Protein AF-A0A644YCI1-F1 (afdb_monomer_lite)

Sequence (133 aa):
MALASIGISLLVKPQDLKVIDLVMDMKLLFGGFFLVGLVFMSIGFLISVVIKNLRLAMPISTGIFFTTYLLGTFSGMIDSLEFLKYFSPFHYAVPSELLKTGIETSNIIISIVIIILTTTATYFIYRKKDFII

pLDDT: mean 87.75, std 8.34, range [47.16, 97.25]

InterPro domains:
  IPR032688 ABC-2 type transporter permease protein NosY-like [PF12679] (19-130)

Radius of gyration: 18.12 Å; chains: 1; bounding box: 45×34×51 Å

Organism: NCBI:txid1076179

Secondary structure (DSSP, 8-state):
-HHHHHHHHHHS--TTS-HHHHHHHHHHHHHHHHHHHHHHHHHHHHHHHH-S-HHHHHHHHHHHHHHHHHHHHHHTT-GGGGGGGGG-TTGGG-HHHHHHH-S-HHHHHHHHHHHHHHHHHHHHHHHHHHTT-

Structure (mmCIF, N/CA/C/O backbone):
data_AF-A0A644YCI1-F1
#
_entry.id   AF-A0A644YCI1-F1
#
loop_
_atom_site.group_PDB
_atom_site.id
_atom_site.type_symbol
_atom_site.label_atom_id
_atom_site.label_alt_id
_atom_site.label_comp_id
_atom_site.label_asym_id
_atom_site.label_entity_id
_atom_site.label_seq_id
_atom_site.pdbx_PDB_ins_code
_atom_site.Cartn_x
_atom_site.Cartn_y
_atom_site.Cartn_z
_atom_site.occupancy
_atom_site.B_iso_or_equiv
_atom_site.auth_seq_id
_atom_site.auth_comp_id
_atom_site.auth_asym_id
_atom_site.auth_atom_id
_atom_site.pdbx_PDB_model_num
ATOM 1 N N . MET A 1 1 ? 17.293 8.405 0.212 1.00 67.69 1 MET A N 1
ATOM 2 C CA . MET A 1 1 ? 17.392 7.015 -0.286 1.00 67.69 1 MET A CA 1
ATOM 3 C C . MET A 1 1 ? 17.085 6.942 -1.781 1.00 67.69 1 MET A C 1
ATOM 5 O O . MET A 1 1 ? 18.015 6.659 -2.511 1.00 67.69 1 MET A O 1
ATOM 9 N N . ALA A 1 2 ? 15.894 7.336 -2.264 1.00 71.88 2 ALA A N 1
ATOM 10 C CA . ALA A 1 2 ? 15.560 7.318 -3.703 1.00 71.88 2 ALA A CA 1
ATOM 11 C C . ALA A 1 2 ? 16.542 8.093 -4.613 1.00 71.88 2 ALA A C 1
ATOM 13 O O . ALA A 1 2 ? 16.984 7.556 -5.619 1.00 71.88 2 ALA A O 1
ATOM 14 N N . LEU A 1 3 ? 16.964 9.309 -4.234 1.00 78.06 3 LEU A N 1
ATOM 15 C CA . LEU A 1 3 ? 17.972 10.076 -4.994 1.00 78.06 3 LEU A CA 1
ATOM 16 C C . LEU A 1 3 ? 19.336 9.369 -5.073 1.00 78.06 3 LEU A C 1
ATOM 18 O O . LEU A 1 3 ? 20.005 9.434 -6.098 1.00 78.06 3 LEU A O 1
ATOM 22 N N . ALA A 1 4 ? 19.731 8.663 -4.008 1.00 82.56 4 ALA A N 1
ATOM 23 C CA . ALA A 1 4 ? 20.961 7.874 -3.997 1.00 82.56 4 ALA A CA 1
ATOM 24 C C . ALA A 1 4 ? 20.825 6.628 -4.886 1.00 82.56 4 ALA A C 1
ATOM 26 O O . ALA A 1 4 ? 21.748 6.311 -5.626 1.00 82.56 4 ALA A O 1
ATOM 27 N N . SER A 1 5 ? 19.658 5.972 -4.872 1.00 79.81 5 SER A N 1
ATOM 28 C CA . SER A 1 5 ? 19.330 4.867 -5.780 1.00 79.81 5 SER A CA 1
ATOM 29 C C . SER A 1 5 ? 19.409 5.306 -7.245 1.00 79.81 5 SER A C 1
ATOM 31 O O . SER A 1 5 ? 20.070 4.646 -8.037 1.00 79.81 5 SER A O 1
ATOM 33 N N . ILE A 1 6 ? 18.816 6.458 -7.581 1.00 82.88 6 ILE A N 1
ATOM 34 C CA . ILE A 1 6 ? 18.884 7.062 -8.922 1.00 82.88 6 ILE A CA 1
ATOM 35 C C . ILE A 1 6 ? 20.341 7.337 -9.314 1.00 82.88 6 ILE A C 1
ATOM 37 O O . ILE A 1 6 ? 20.769 6.953 -10.401 1.00 82.88 6 ILE A O 1
ATOM 41 N N . GLY A 1 7 ? 21.124 7.938 -8.413 1.00 81.31 7 GLY A N 1
ATOM 42 C CA . GLY A 1 7 ? 22.541 8.218 -8.648 1.00 81.31 7 GLY A CA 1
ATOM 43 C C . GLY A 1 7 ? 23.364 6.959 -8.932 1.00 81.31 7 GLY A C 1
ATOM 44 O O . GLY A 1 7 ? 24.106 6.922 -9.909 1.00 81.31 7 GLY A O 1
ATOM 45 N N . ILE A 1 8 ? 23.195 5.903 -8.133 1.00 83.06 8 ILE A N 1
ATOM 46 C CA . ILE A 1 8 ? 23.917 4.635 -8.318 1.00 83.06 8 ILE A CA 1
ATOM 47 C C . ILE A 1 8 ? 23.510 3.956 -9.631 1.00 83.06 8 ILE A C 1
ATOM 49 O O . ILE A 1 8 ? 24.375 3.489 -10.369 1.00 83.06 8 ILE A O 1
ATOM 53 N N . SER A 1 9 ? 22.222 3.936 -9.976 1.00 80.31 9 SER A N 1
ATOM 54 C CA . SER A 1 9 ? 21.760 3.328 -11.230 1.00 80.31 9 SER A CA 1
ATOM 55 C C . SER A 1 9 ? 22.267 4.054 -12.475 1.00 80.31 9 SER A C 1
ATOM 57 O O . SER A 1 9 ? 22.512 3.406 -13.489 1.00 80.31 9 SER A O 1
ATOM 59 N N . LEU A 1 10 ? 22.474 5.373 -12.409 1.00 81.50 10 LEU A N 1
ATOM 60 C CA . LEU A 1 10 ? 23.092 6.132 -13.501 1.00 81.50 10 LEU A CA 1
ATOM 61 C C . LEU A 1 10 ? 24.591 5.830 -13.643 1.00 81.50 10 LEU A C 1
ATOM 63 O O . LEU A 1 10 ? 25.094 5.805 -14.764 1.00 81.50 10 LEU A O 1
ATOM 67 N N . LEU A 1 11 ? 25.288 5.563 -12.534 1.00 83.19 11 LEU A N 1
ATOM 68 C CA . LEU A 1 11 ? 26.707 5.183 -12.534 1.00 83.19 11 LEU A CA 1
ATOM 69 C C . LEU A 1 11 ? 26.941 3.751 -13.039 1.00 83.19 11 LEU A C 1
ATOM 71 O O . LEU A 1 11 ? 27.950 3.490 -13.685 1.00 83.19 11 LEU A O 1
ATOM 75 N N . VAL A 1 12 ? 26.016 2.831 -12.750 1.00 85.56 12 VAL A N 1
ATOM 76 C CA . VAL A 1 12 ? 26.123 1.392 -13.075 1.00 85.56 12 VAL A CA 1
ATOM 77 C C . VAL A 1 12 ? 25.385 1.034 -14.381 1.00 85.56 12 VAL A C 1
ATOM 79 O O . VAL A 1 12 ? 25.309 -0.130 -14.766 1.00 85.56 12 VAL A O 1
ATOM 82 N N . LYS A 1 13 ? 24.845 2.027 -15.102 1.00 78.75 13 LYS A N 1
ATOM 83 C CA . LYS A 1 13 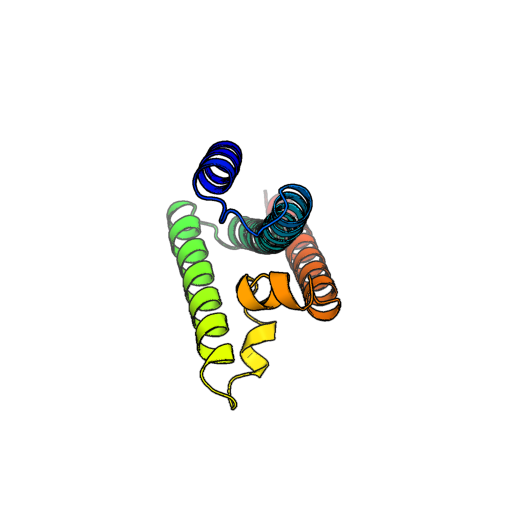? 24.056 1.825 -16.328 1.00 78.75 13 LYS A CA 1
ATOM 84 C C . LYS A 1 13 ? 24.863 1.072 -17.412 1.00 78.75 13 LYS A C 1
ATOM 86 O O . LYS A 1 13 ? 25.912 1.572 -17.827 1.00 78.75 13 LYS A O 1
ATOM 91 N N . PRO A 1 14 ? 24.344 -0.043 -17.963 1.00 78.31 14 PRO A N 1
ATOM 92 C CA . PRO A 1 14 ? 24.908 -0.699 -19.145 1.00 78.31 14 PRO A CA 1
ATOM 93 C C . PRO A 1 14 ? 24.995 0.265 -20.341 1.00 78.31 14 PRO A C 1
ATOM 95 O O . PRO A 1 14 ? 24.134 1.136 -20.503 1.00 78.31 14 PRO A O 1
ATOM 98 N N . GLN A 1 15 ? 26.038 0.171 -21.174 1.00 70.50 15 GLN A N 1
ATOM 99 C CA . GLN A 1 15 ? 26.286 1.146 -22.256 1.00 70.50 15 GLN A CA 1
ATOM 100 C C . GLN A 1 15 ? 25.162 1.189 -23.308 1.00 70.50 15 GLN A C 1
ATOM 102 O O . GLN A 1 15 ? 24.895 2.240 -23.885 1.00 70.50 15 GLN A O 1
ATOM 107 N N . ASP A 1 16 ? 24.459 0.079 -23.466 1.00 75.62 16 ASP A N 1
ATOM 108 C CA . ASP A 1 16 ? 23.340 -0.201 -24.364 1.00 75.62 16 ASP A CA 1
ATOM 109 C C . ASP A 1 16 ? 21.986 0.378 -23.907 1.00 75.62 16 ASP A C 1
ATOM 111 O O . ASP A 1 16 ? 21.114 0.623 -24.740 1.00 75.62 16 ASP A O 1
ATOM 115 N N . LEU A 1 17 ? 21.803 0.672 -22.614 1.00 79.31 17 LEU A N 1
ATOM 116 C CA . LEU A 1 17 ? 20.517 1.145 -22.079 1.00 79.31 17 LEU A CA 1
ATOM 117 C C . LEU A 1 17 ? 20.364 2.667 -22.214 1.00 79.31 17 LEU A C 1
ATOM 119 O O . LEU A 1 17 ? 21.197 3.408 -21.703 1.00 79.31 17 LEU A O 1
ATOM 123 N N . LYS A 1 18 ? 19.321 3.221 -22.837 1.00 86.50 18 LYS A N 1
ATOM 124 C CA . LYS A 1 18 ? 19.206 4.694 -22.892 1.00 86.50 18 LYS A CA 1
ATOM 125 C C . LYS A 1 18 ? 18.830 5.257 -21.521 1.00 86.50 18 LYS A C 1
ATOM 127 O O . LYS A 1 18 ? 18.049 4.676 -20.777 1.00 86.50 18 LYS A O 1
ATOM 132 N N . VAL A 1 19 ? 19.355 6.443 -21.202 1.00 82.94 19 VAL A N 1
ATOM 133 C CA . VAL A 1 19 ? 19.041 7.131 -19.934 1.00 82.94 19 VAL A CA 1
ATOM 134 C C . VAL A 1 19 ? 17.541 7.424 -19.822 1.00 82.94 19 VAL A C 1
ATOM 136 O O . VAL A 1 19 ? 16.988 7.353 -18.731 1.00 82.94 19 VAL A O 1
ATOM 139 N N . ILE A 1 20 ? 16.874 7.706 -20.946 1.00 83.50 20 ILE A N 1
ATOM 140 C CA . ILE A 1 20 ? 15.432 7.966 -20.965 1.00 83.50 20 ILE A CA 1
ATOM 141 C C . ILE A 1 20 ? 14.611 6.742 -20.537 1.00 83.50 20 ILE A C 1
ATOM 143 O O . ILE A 1 20 ? 13.682 6.893 -19.748 1.00 83.50 20 ILE A O 1
ATOM 147 N N . ASP A 1 21 ? 15.000 5.547 -20.987 1.00 85.44 21 ASP A N 1
ATOM 148 C CA . ASP A 1 21 ? 14.313 4.294 -20.660 1.00 85.44 21 ASP A CA 1
ATOM 149 C C . ASP A 1 21 ? 14.504 3.976 -19.171 1.00 85.44 21 ASP A C 1
ATOM 151 O O . ASP A 1 21 ? 13.539 3.726 -18.456 1.00 85.44 21 ASP A O 1
ATOM 155 N N . LEU A 1 22 ? 15.726 4.164 -18.657 1.00 86.38 22 LEU A N 1
ATOM 156 C CA . LEU A 1 22 ? 16.032 4.006 -17.232 1.00 86.38 22 LEU A CA 1
ATOM 157 C C . LEU A 1 22 ? 15.203 4.949 -16.345 1.00 86.38 22 LEU A C 1
ATOM 159 O O . LEU A 1 22 ? 14.694 4.540 -15.302 1.00 86.38 22 LEU A O 1
ATOM 163 N N . VAL A 1 23 ? 15.045 6.214 -16.743 1.00 86.19 23 VAL A N 1
ATOM 164 C CA . VAL A 1 23 ? 14.217 7.177 -15.998 1.00 86.19 23 VAL A CA 1
ATOM 165 C C . VAL A 1 23 ? 12.737 6.774 -16.024 1.00 86.19 23 VAL A C 1
ATOM 167 O O . VAL A 1 23 ? 12.045 6.937 -15.014 1.00 86.19 23 VAL A O 1
ATOM 170 N N . MET A 1 24 ? 12.248 6.231 -17.142 1.00 86.81 24 MET A N 1
ATOM 171 C CA . MET A 1 24 ? 10.866 5.760 -17.268 1.00 86.81 24 MET A CA 1
ATOM 172 C C . MET A 1 24 ? 10.594 4.551 -16.363 1.00 86.81 24 MET A C 1
ATOM 174 O O . MET A 1 24 ? 9.617 4.555 -15.609 1.00 86.81 24 MET A O 1
ATOM 178 N N . ASP A 1 25 ? 11.498 3.575 -16.369 1.00 89.19 25 ASP A N 1
ATOM 179 C CA . ASP A 1 25 ? 11.445 2.382 -15.521 1.00 89.19 25 ASP A CA 1
ATOM 180 C C . ASP A 1 25 ? 11.456 2.755 -14.037 1.00 89.19 25 ASP A C 1
ATOM 182 O O . ASP A 1 25 ? 10.651 2.265 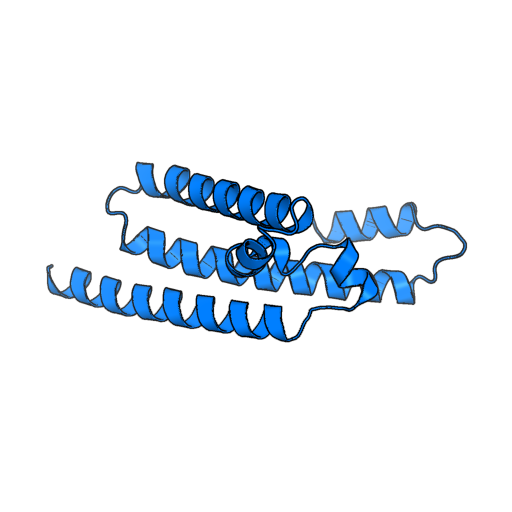-13.241 1.00 89.19 25 ASP A O 1
ATOM 186 N N . MET A 1 26 ? 12.312 3.705 -13.656 1.00 88.50 26 MET A N 1
ATOM 187 C CA . MET A 1 26 ? 12.353 4.220 -12.290 1.00 88.50 26 MET A CA 1
ATOM 188 C C . MET A 1 26 ? 11.041 4.876 -11.879 1.00 88.50 26 MET A C 1
ATOM 190 O O . MET A 1 26 ? 10.553 4.635 -10.773 1.00 88.50 26 MET A O 1
ATOM 194 N N . LYS A 1 27 ? 10.444 5.687 -12.756 1.00 88.88 27 LYS A N 1
ATOM 195 C CA . LYS A 1 27 ? 9.145 6.310 -12.488 1.00 88.88 27 LYS A CA 1
ATOM 196 C C . LYS A 1 27 ? 8.066 5.251 -12.246 1.00 88.88 27 LYS A C 1
ATOM 198 O O . LYS A 1 27 ? 7.280 5.408 -11.311 1.00 88.88 27 LYS A O 1
ATOM 203 N N . LEU A 1 28 ? 8.037 4.189 -13.052 1.00 91.00 28 LEU A N 1
ATOM 204 C CA . LEU A 1 28 ? 7.095 3.081 -12.886 1.00 91.00 28 LEU A CA 1
ATOM 205 C C . LEU A 1 28 ? 7.297 2.367 -11.546 1.00 91.00 28 LEU A C 1
ATOM 207 O O . LEU A 1 28 ? 6.342 2.235 -10.781 1.00 91.00 28 LEU A O 1
ATOM 211 N N . LEU A 1 29 ? 8.534 1.983 -11.222 1.00 92.00 29 LEU A N 1
ATOM 212 C CA . LEU A 1 29 ? 8.858 1.288 -9.972 1.00 92.00 29 LEU A CA 1
ATOM 213 C C . LEU A 1 29 ? 8.502 2.122 -8.738 1.00 92.00 29 LEU A C 1
ATOM 215 O O . LEU A 1 29 ? 7.807 1.639 -7.844 1.00 92.00 29 LEU A O 1
ATOM 219 N N . PHE A 1 30 ? 8.923 3.390 -8.693 1.00 91.31 30 PHE A N 1
ATOM 220 C CA . PHE A 1 30 ? 8.594 4.268 -7.570 1.00 91.31 30 PHE A CA 1
ATOM 221 C C . PHE A 1 30 ? 7.091 4.531 -7.466 1.00 91.31 30 PHE A C 1
ATOM 223 O O . PHE A 1 30 ? 6.570 4.582 -6.353 1.00 91.31 30 PHE A O 1
ATOM 230 N N . GLY A 1 31 ? 6.385 4.654 -8.593 1.00 91.88 31 GLY A N 1
ATOM 231 C CA . GLY A 1 31 ? 4.927 4.779 -8.614 1.00 91.88 31 GLY A CA 1
ATOM 232 C C . GLY A 1 31 ? 4.225 3.549 -8.033 1.00 91.88 31 GLY A C 1
ATOM 233 O O . GLY A 1 31 ? 3.344 3.690 -7.184 1.00 91.88 31 GLY A O 1
ATOM 234 N N . GLY A 1 32 ? 4.657 2.347 -8.424 1.00 92.25 32 GLY A N 1
ATOM 235 C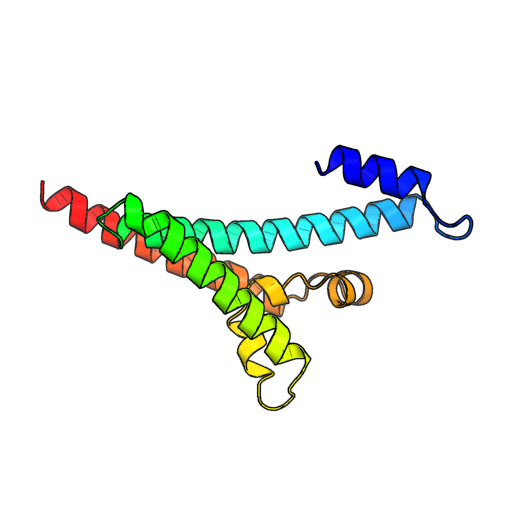 CA . GLY A 1 32 ? 4.139 1.089 -7.883 1.00 92.25 32 GLY A CA 1
ATOM 236 C C . GLY A 1 32 ? 4.399 0.953 -6.383 1.00 92.25 32 GLY A C 1
ATOM 237 O O . GLY A 1 32 ? 3.476 0.705 -5.609 1.00 92.25 32 GLY A O 1
ATOM 238 N N . PHE A 1 33 ? 5.632 1.201 -5.939 1.00 92.56 33 PHE A N 1
ATOM 239 C CA . PHE A 1 33 ? 5.973 1.157 -4.513 1.00 92.56 33 PHE A CA 1
ATOM 240 C C . PHE A 1 33 ? 5.218 2.202 -3.694 1.00 92.56 33 PHE A C 1
ATOM 242 O O . PHE A 1 33 ? 4.831 1.929 -2.559 1.00 92.56 33 PHE A O 1
ATOM 249 N N . PHE A 1 34 ? 4.973 3.382 -4.261 1.00 93.44 34 PHE A N 1
ATOM 250 C CA . PHE A 1 34 ? 4.171 4.411 -3.613 1.00 93.44 34 PHE A CA 1
ATOM 251 C C . PHE A 1 34 ? 2.720 3.958 -3.414 1.00 93.44 34 PHE A C 1
ATOM 253 O O . PHE A 1 34 ? 2.190 4.102 -2.313 1.00 93.44 34 PHE A O 1
ATOM 260 N N . LEU A 1 35 ? 2.101 3.343 -4.430 1.00 93.44 35 LEU A N 1
ATOM 261 C CA . LEU A 1 35 ? 0.753 2.771 -4.328 1.00 93.44 35 LEU A CA 1
ATOM 262 C C . LEU A 1 35 ? 0.670 1.722 -3.207 1.00 93.44 35 LEU A C 1
ATOM 264 O O . LEU A 1 35 ? -0.219 1.789 -2.358 1.00 93.44 35 LEU A O 1
ATOM 268 N N . VAL A 1 36 ? 1.627 0.794 -3.162 1.00 93.81 36 VAL A N 1
ATOM 269 C CA . VAL A 1 36 ? 1.708 -0.231 -2.108 1.00 93.81 36 VAL A CA 1
ATOM 270 C C . VAL A 1 36 ? 1.928 0.402 -0.732 1.00 93.81 36 VAL A C 1
ATOM 272 O O . VAL A 1 36 ? 1.303 -0.003 0.250 1.00 93.81 36 VAL A O 1
ATOM 275 N N . GLY A 1 37 ? 2.756 1.445 -0.656 1.00 94.81 37 GLY A N 1
ATOM 276 C CA . GLY A 1 37 ? 2.961 2.234 0.556 1.00 94.81 37 GLY A CA 1
ATOM 277 C C . GLY A 1 37 ? 1.668 2.862 1.084 1.00 94.81 37 GLY A C 1
ATOM 278 O O . GLY A 1 37 ? 1.416 2.798 2.286 1.00 94.81 37 GLY A O 1
ATOM 279 N N . LEU A 1 38 ? 0.813 3.402 0.207 1.00 95.81 38 LEU A N 1
ATOM 280 C CA . LEU A 1 38 ? -0.496 3.947 0.594 1.00 95.81 38 LEU A CA 1
ATOM 281 C C . LEU A 1 38 ? -1.432 2.873 1.162 1.00 95.81 38 LEU A C 1
ATOM 283 O O . LEU A 1 38 ? -2.130 3.138 2.141 1.00 95.81 38 LEU A O 1
ATOM 287 N N . VAL A 1 39 ? -1.415 1.660 0.600 1.00 95.88 39 VAL A N 1
ATOM 288 C CA . VAL A 1 39 ? -2.188 0.519 1.122 1.00 95.88 39 VAL A CA 1
ATOM 289 C C . VAL A 1 39 ? -1.719 0.138 2.529 1.00 95.88 39 VAL A C 1
ATOM 291 O O . VAL A 1 39 ? -2.531 -0.000 3.443 1.00 95.88 39 VAL A O 1
ATOM 294 N N . PHE A 1 40 ? -0.408 0.012 2.752 1.00 95.38 40 PHE A N 1
ATOM 295 C CA . PHE A 1 40 ? 0.108 -0.278 4.095 1.00 95.38 40 PHE A CA 1
ATOM 296 C C . PHE A 1 40 ? -0.141 0.864 5.081 1.00 95.38 40 PHE A C 1
ATOM 298 O O . PHE A 1 40 ? -0.413 0.605 6.253 1.00 95.38 40 PHE A O 1
ATOM 305 N N . MET A 1 41 ? -0.101 2.115 4.620 1.00 95.50 41 MET A N 1
ATOM 306 C CA . MET A 1 41 ? -0.434 3.275 5.443 1.00 95.50 41 MET A CA 1
ATOM 307 C C . 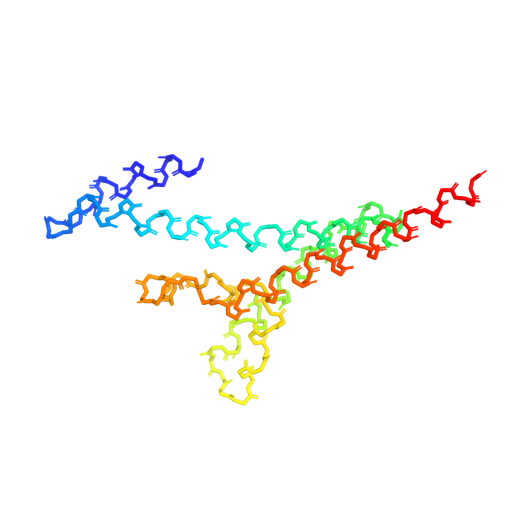MET A 1 41 ? -1.894 3.227 5.910 1.00 95.50 41 MET A C 1
ATOM 309 O O . MET A 1 41 ? -2.158 3.414 7.098 1.00 95.50 41 MET A O 1
ATOM 313 N N . SER A 1 42 ? -2.841 2.928 5.015 1.00 96.12 42 SER A N 1
ATOM 314 C CA . SER A 1 42 ? -4.264 2.858 5.367 1.00 96.12 42 SER A CA 1
ATOM 315 C C . SER A 1 42 ? -4.572 1.687 6.310 1.00 96.12 42 SER A C 1
ATOM 317 O O . SER A 1 42 ? -5.337 1.842 7.264 1.00 96.12 42 SER A O 1
ATOM 319 N N . ILE A 1 43 ? -3.913 0.538 6.120 1.00 95.12 43 ILE A N 1
ATOM 320 C CA . ILE A 1 43 ? -3.959 -0.589 7.065 1.00 95.12 43 ILE A CA 1
ATOM 321 C C . ILE A 1 43 ? -3.364 -0.179 8.421 1.00 95.12 43 ILE A C 1
ATOM 323 O O . ILE A 1 43 ? -3.944 -0.480 9.462 1.00 95.12 43 ILE A O 1
ATOM 327 N N . GLY A 1 44 ? -2.243 0.544 8.429 1.00 94.25 44 GLY A N 1
ATOM 328 C CA . GLY A 1 44 ? -1.614 1.058 9.646 1.00 94.25 44 GLY A CA 1
ATOM 329 C C . GLY A 1 44 ? -2.531 1.986 10.445 1.00 94.25 44 GLY A C 1
ATOM 330 O O . GLY A 1 44 ? -2.609 1.868 11.670 1.00 94.25 44 GLY A O 1
ATOM 331 N N . PHE A 1 45 ? -3.289 2.855 9.770 1.00 93.81 45 PHE A N 1
ATOM 332 C CA . PHE A 1 45 ? -4.319 3.674 10.415 1.00 93.81 45 PHE A CA 1
ATOM 333 C C . PHE A 1 45 ? -5.444 2.831 11.018 1.00 93.81 45 PHE A C 1
ATOM 335 O O . PHE A 1 45 ? -5.873 3.095 12.140 1.00 93.81 45 PHE A O 1
ATOM 342 N N . LEU A 1 46 ? -5.878 1.769 10.341 1.00 94.75 46 LEU A N 1
ATOM 343 C CA . LEU A 1 46 ? -6.875 0.863 10.908 1.00 94.75 46 LEU A CA 1
ATOM 344 C C . LEU A 1 46 ? -6.345 0.163 12.167 1.00 94.75 46 LEU A C 1
ATOM 346 O O . LEU A 1 46 ? -7.035 0.093 13.186 1.00 94.75 46 LEU A O 1
ATOM 350 N N . ILE A 1 47 ? -5.101 -0.315 12.129 1.00 93.56 47 ILE A N 1
ATOM 351 C CA . ILE A 1 47 ? -4.452 -0.951 13.282 1.00 93.56 47 ILE A CA 1
ATOM 352 C C . ILE A 1 47 ? -4.345 0.036 14.448 1.00 93.56 47 ILE A C 1
ATOM 354 O O . ILE A 1 47 ? -4.616 -0.352 15.584 1.00 93.56 47 ILE A O 1
ATOM 358 N N . SER A 1 48 ? -4.007 1.304 14.194 1.00 90.94 48 SER A N 1
ATOM 359 C CA . SER A 1 48 ? -3.851 2.309 15.254 1.00 90.94 48 SER A CA 1
ATOM 360 C C . SER A 1 48 ? -5.155 2.570 16.013 1.00 90.94 48 SER A C 1
ATOM 362 O O . SER A 1 48 ? -5.136 2.754 17.232 1.00 90.94 48 SER A O 1
ATOM 364 N N . VAL A 1 49 ? -6.301 2.520 15.327 1.00 91.38 49 VAL A N 1
ATOM 365 C CA . VAL A 1 49 ? -7.606 2.719 15.970 1.00 91.38 49 VAL A CA 1
ATOM 366 C C . VAL A 1 49 ? -8.186 1.437 16.555 1.00 91.38 49 VAL A C 1
ATOM 368 O O . VAL A 1 49 ? -8.967 1.517 17.503 1.00 91.38 49 VAL A O 1
ATOM 371 N N . VAL A 1 50 ? -7.811 0.255 16.066 1.00 91.12 50 VAL A N 1
ATOM 372 C CA . VAL A 1 50 ? -8.273 -1.033 16.613 1.00 91.12 50 VAL A CA 1
ATOM 373 C C . VAL A 1 50 ? -7.465 -1.428 17.852 1.00 91.12 50 VAL A C 1
ATOM 375 O O . VAL A 1 50 ? -8.034 -1.783 18.889 1.00 91.12 50 VAL A O 1
ATOM 378 N N . ILE A 1 51 ? -6.138 -1.322 17.788 1.00 90.56 51 ILE A N 1
ATOM 379 C CA . ILE A 1 51 ? -5.237 -1.748 18.857 1.00 90.56 51 ILE A CA 1
ATOM 380 C C . ILE A 1 51 ? -5.127 -0.649 19.916 1.00 90.56 51 ILE A C 1
ATOM 382 O O . ILE A 1 51 ? -4.564 0.414 19.690 1.00 90.56 51 ILE A O 1
ATOM 386 N N . LYS A 1 52 ? -5.647 -0.914 21.120 1.00 83.69 52 LYS A N 1
ATOM 387 C CA . LYS A 1 52 ? -5.619 0.051 22.238 1.00 83.69 52 LYS A CA 1
ATOM 388 C C . LYS A 1 52 ? -4.218 0.270 22.824 1.00 83.69 52 LYS A C 1
ATOM 390 O O . LYS A 1 52 ? -3.958 1.321 23.395 1.00 83.69 52 LYS A O 1
ATOM 395 N N . ASN A 1 53 ? -3.333 -0.725 22.727 1.00 86.62 53 ASN A N 1
ATOM 396 C CA . ASN A 1 53 ? -1.996 -0.671 23.314 1.00 86.62 53 ASN A CA 1
ATOM 397 C C . ASN A 1 53 ? -0.943 -0.320 22.255 1.00 86.62 53 ASN A C 1
ATOM 399 O O . ASN A 1 53 ? -0.614 -1.146 21.403 1.00 86.62 53 ASN A O 1
ATOM 403 N N . LEU A 1 54 ? -0.355 0.873 22.367 1.00 82.00 54 LEU A N 1
ATOM 404 C CA . LEU A 1 54 ? 0.671 1.368 21.446 1.00 82.00 54 LEU A CA 1
ATOM 405 C C . LEU A 1 54 ? 1.886 0.429 21.335 1.00 82.00 54 LEU A C 1
ATOM 407 O O . LEU A 1 54 ? 2.459 0.295 20.256 1.00 82.00 54 LEU A O 1
ATOM 411 N N . ARG A 1 55 ? 2.248 -0.282 22.415 1.00 87.50 55 ARG A N 1
ATOM 412 C CA . ARG A 1 55 ? 3.371 -1.239 22.404 1.00 87.50 55 ARG A CA 1
ATOM 413 C C . ARG A 1 55 ? 3.102 -2.461 21.526 1.00 87.50 55 ARG A C 1
ATOM 415 O O . ARG A 1 55 ? 4.049 -3.058 21.029 1.00 87.50 55 ARG A O 1
ATOM 422 N N . LEU A 1 56 ? 1.834 -2.829 21.331 1.00 90.75 56 LEU A N 1
ATOM 423 C CA . LEU A 1 56 ? 1.438 -3.952 20.477 1.00 90.75 56 LEU A CA 1
ATOM 424 C C . LEU A 1 56 ? 1.180 -3.524 19.027 1.00 90.75 56 LEU A C 1
ATOM 426 O O . LEU A 1 56 ? 1.296 -4.350 18.128 1.00 90.75 56 LEU A O 1
ATOM 430 N N . ALA A 1 57 ? 0.883 -2.247 18.777 1.00 89.25 57 ALA A N 1
ATOM 431 C CA . ALA A 1 57 ? 0.580 -1.755 17.433 1.00 89.25 57 ALA A CA 1
ATOM 432 C C . ALA A 1 57 ? 1.745 -1.972 16.450 1.00 89.25 57 ALA A C 1
ATOM 434 O O . ALA A 1 57 ? 1.529 -2.457 15.340 1.00 89.25 57 ALA A O 1
ATOM 435 N N . MET A 1 58 ? 2.983 -1.686 16.873 1.00 89.56 58 MET A N 1
ATOM 436 C CA . MET A 1 58 ? 4.182 -1.905 16.054 1.00 89.56 58 MET A CA 1
ATOM 437 C C . MET A 1 58 ? 4.402 -3.383 15.682 1.00 89.56 58 MET A C 1
ATOM 439 O O . MET A 1 58 ? 4.408 -3.678 14.487 1.00 89.56 58 MET A O 1
ATOM 443 N N . PRO A 1 59 ? 4.540 -4.333 16.632 1.00 94.31 59 PRO A N 1
ATOM 444 C CA . PRO A 1 59 ? 4.783 -5.732 16.281 1.00 94.31 59 PRO A CA 1
ATOM 445 C C . PRO A 1 59 ? 3.631 -6.356 15.483 1.00 94.31 59 PRO A C 1
ATOM 447 O O . PRO A 1 59 ? 3.892 -7.153 14.587 1.00 94.31 59 PRO A O 1
ATOM 450 N N . ILE A 1 60 ? 2.375 -5.965 15.735 1.00 94.38 60 ILE A N 1
ATOM 451 C CA . ILE A 1 60 ? 1.224 -6.428 14.941 1.00 94.38 60 ILE A CA 1
ATOM 452 C C . ILE A 1 60 ? 1.316 -5.920 13.498 1.00 94.38 60 ILE A C 1
ATOM 454 O O . ILE A 1 60 ? 1.150 -6.704 12.565 1.00 94.38 60 ILE A O 1
ATOM 458 N N . SER A 1 61 ? 1.624 -4.634 13.303 1.00 93.00 61 SER A N 1
ATOM 459 C CA . SER A 1 61 ? 1.770 -4.047 11.962 1.00 93.00 61 SER A CA 1
ATOM 460 C C . SER A 1 61 ? 2.885 -4.729 11.175 1.00 93.00 61 SER A C 1
ATOM 462 O O . SER A 1 61 ? 2.688 -5.121 10.025 1.00 93.00 61 SER A O 1
ATOM 464 N N . THR A 1 62 ? 4.032 -4.950 11.817 1.00 93.88 62 THR A N 1
ATOM 465 C CA . THR A 1 62 ? 5.162 -5.673 11.223 1.00 93.88 62 THR A CA 1
ATOM 466 C C . THR A 1 62 ? 4.800 -7.126 10.911 1.00 93.88 62 THR A C 1
ATOM 468 O O . THR A 1 62 ? 5.148 -7.628 9.845 1.00 93.88 62 THR A O 1
ATOM 471 N N . GLY A 1 63 ? 4.056 -7.803 11.790 1.00 95.56 63 GLY A N 1
ATOM 472 C CA . GLY A 1 63 ? 3.566 -9.161 11.544 1.00 95.56 63 GLY A CA 1
ATOM 473 C C . GLY A 1 63 ? 2.654 -9.247 10.318 1.00 95.56 63 GLY A C 1
ATOM 474 O O . GLY A 1 63 ? 2.823 -10.138 9.486 1.00 95.56 63 GLY A O 1
ATOM 475 N N . ILE A 1 64 ? 1.738 -8.289 10.152 1.00 94.50 64 ILE A N 1
ATOM 476 C CA . ILE A 1 64 ? 0.862 -8.194 8.971 1.00 94.50 64 ILE A CA 1
ATOM 477 C C . ILE A 1 64 ? 1.682 -7.933 7.703 1.00 94.50 64 ILE A C 1
ATOM 479 O O . ILE A 1 64 ? 1.454 -8.574 6.675 1.00 94.50 64 ILE A O 1
ATOM 483 N N . PHE A 1 65 ? 2.674 -7.047 7.777 1.00 94.00 65 PHE A N 1
ATOM 484 C CA . PHE A 1 65 ? 3.595 -6.778 6.674 1.00 94.00 65 PHE A CA 1
ATOM 485 C C . PHE A 1 65 ? 4.341 -8.046 6.233 1.00 94.00 65 PHE A C 1
ATOM 487 O O . PHE A 1 65 ? 4.275 -8.425 5.068 1.00 94.00 65 PHE A O 1
ATOM 494 N N . PHE A 1 66 ? 4.970 -8.778 7.155 1.00 95.25 66 PHE A N 1
ATOM 495 C CA . PHE A 1 66 ? 5.656 -10.026 6.801 1.00 95.25 66 PHE A CA 1
ATOM 496 C C . PHE A 1 66 ? 4.703 -11.115 6.308 1.00 95.25 66 PHE A C 1
ATOM 498 O O . PHE A 1 66 ? 5.030 -11.833 5.366 1.00 95.25 66 PHE A O 1
ATOM 505 N N . THR A 1 67 ? 3.514 -11.226 6.899 1.00 94.62 67 THR A N 1
ATOM 506 C CA . THR A 1 67 ? 2.513 -12.209 6.462 1.00 94.62 67 THR A CA 1
ATOM 507 C C . THR A 1 67 ? 2.101 -11.940 5.020 1.00 94.62 67 THR A C 1
ATOM 509 O O . THR A 1 67 ? 2.175 -12.830 4.180 1.00 94.62 67 THR A O 1
ATOM 512 N N . THR A 1 68 ? 1.731 -10.700 4.700 1.00 93.56 68 THR A N 1
ATOM 513 C CA . THR A 1 68 ? 1.347 -10.324 3.332 1.00 93.56 68 THR A CA 1
ATOM 514 C C . THR A 1 68 ? 2.497 -10.491 2.340 1.00 93.56 68 THR A C 1
ATOM 516 O O . THR A 1 68 ? 2.258 -10.954 1.226 1.00 93.56 68 THR A O 1
ATOM 519 N N . TYR A 1 69 ? 3.742 -10.212 2.732 1.00 92.31 69 TYR A N 1
ATOM 520 C CA . TYR A 1 69 ? 4.922 -10.509 1.914 1.00 92.31 69 TYR A CA 1
ATOM 521 C C . TYR A 1 69 ? 5.037 -12.004 1.574 1.00 92.31 69 TYR A C 1
ATOM 523 O O . TYR A 1 69 ? 5.215 -12.361 0.406 1.00 92.31 69 TYR A O 1
ATOM 531 N N . LEU A 1 70 ? 4.888 -12.884 2.570 1.00 93.25 70 LEU A N 1
ATOM 532 C CA . LEU A 1 70 ? 4.940 -14.334 2.362 1.00 93.25 70 LEU A CA 1
ATOM 533 C C . LEU A 1 70 ? 3.795 -14.819 1.471 1.00 93.25 70 LEU A C 1
ATOM 535 O O . LEU A 1 70 ? 4.043 -15.592 0.551 1.00 93.25 70 LEU A O 1
ATOM 539 N N . LEU A 1 71 ? 2.570 -14.322 1.679 1.00 92.12 71 LEU A N 1
ATOM 540 C CA . LEU A 1 71 ? 1.424 -14.649 0.821 1.00 92.12 71 LEU A CA 1
ATOM 541 C C . LEU A 1 71 ? 1.697 -14.288 -0.645 1.00 92.12 71 LEU A C 1
ATOM 543 O O . LEU A 1 71 ? 1.461 -15.104 -1.531 1.00 92.12 71 LEU A O 1
ATOM 547 N N . GLY A 1 72 ? 2.247 -13.096 -0.895 1.00 90.25 72 GLY A 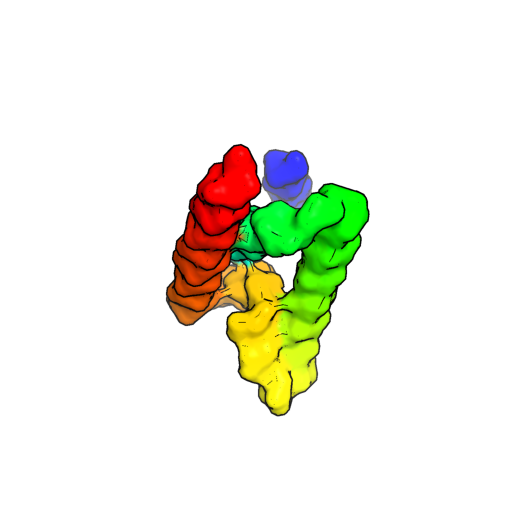N 1
ATOM 548 C CA . GLY A 1 72 ? 2.596 -12.649 -2.246 1.00 90.25 72 GLY A CA 1
ATOM 549 C C . GLY A 1 72 ? 3.704 -13.492 -2.867 1.00 90.25 72 GLY A C 1
ATOM 550 O O . GLY A 1 72 ? 3.604 -13.885 -4.027 1.00 90.25 72 GLY A O 1
ATOM 551 N N . THR A 1 73 ? 4.721 -13.833 -2.076 1.00 89.44 73 THR A N 1
ATOM 552 C CA . THR A 1 73 ? 5.830 -14.689 -2.517 1.00 89.44 73 THR A CA 1
ATOM 553 C C . THR A 1 73 ? 5.332 -16.087 -2.886 1.00 89.44 73 THR A C 1
ATOM 555 O O . THR A 1 73 ? 5.632 -16.579 -3.969 1.00 89.44 73 THR A O 1
ATOM 558 N N . PHE A 1 74 ? 4.523 -16.714 -2.028 1.00 90.88 74 PHE A N 1
ATOM 559 C CA . PHE A 1 74 ? 3.984 -18.052 -2.278 1.00 90.88 74 PHE A CA 1
ATOM 560 C C . PHE A 1 74 ? 3.008 -18.084 -3.452 1.00 90.88 74 PHE A C 1
ATOM 562 O O . PHE A 1 74 ? 3.032 -19.048 -4.213 1.00 90.88 74 PHE A O 1
ATOM 569 N N . SER A 1 75 ? 2.214 -17.027 -3.651 1.00 89.25 75 SER A N 1
ATOM 570 C CA . SER A 1 75 ? 1.295 -16.932 -4.794 1.00 89.25 75 SER A CA 1
ATOM 571 C C . SER A 1 75 ? 2.002 -16.982 -6.151 1.00 89.25 75 SER A C 1
ATOM 573 O O . SER A 1 75 ? 1.434 -17.495 -7.105 1.00 89.25 75 SER A O 1
ATOM 575 N N . GLY A 1 76 ? 3.248 -16.498 -6.232 1.00 85.06 76 GLY A N 1
ATOM 576 C CA . GLY A 1 76 ? 4.057 -16.560 -7.453 1.00 85.06 76 GLY A CA 1
ATOM 577 C C . GLY A 1 76 ? 4.867 -17.851 -7.612 1.00 85.06 76 GLY A C 1
ATOM 578 O O . GLY A 1 76 ? 5.479 -18.055 -8.654 1.00 85.06 76 GLY A O 1
ATOM 579 N N . MET A 1 77 ? 4.914 -18.704 -6.583 1.00 88.19 77 MET A N 1
ATOM 580 C CA . MET A 1 77 ? 5.669 -19.966 -6.595 1.00 88.19 77 MET A CA 1
ATOM 581 C C . MET A 1 77 ? 4.773 -21.199 -6.740 1.00 88.19 77 MET A C 1
ATOM 583 O O . MET A 1 77 ? 5.248 -22.244 -7.177 1.00 88.19 77 MET A O 1
ATOM 587 N N . ILE A 1 78 ? 3.511 -21.105 -6.312 1.00 90.56 78 ILE A N 1
ATOM 588 C CA . ILE A 1 78 ? 2.581 -22.231 -6.226 1.00 90.56 78 ILE A CA 1
ATOM 589 C C . ILE A 1 78 ? 1.295 -21.859 -6.966 1.00 90.56 78 ILE A C 1
ATOM 591 O O . ILE A 1 78 ? 0.503 -21.065 -6.460 1.00 90.56 78 ILE A O 1
ATOM 595 N N . ASP A 1 79 ? 1.047 -22.495 -8.112 1.00 87.56 79 ASP A N 1
ATOM 596 C CA . ASP A 1 79 ? -0.104 -22.197 -8.982 1.00 87.56 79 ASP A CA 1
ATOM 597 C C . ASP A 1 79 ? -1.455 -22.324 -8.255 1.00 87.56 79 ASP A C 1
ATOM 599 O O . ASP A 1 79 ? -2.355 -21.506 -8.426 1.00 87.56 79 ASP A O 1
ATOM 603 N N . SER A 1 80 ? -1.604 -23.312 -7.363 1.00 90.88 80 SER A N 1
ATOM 604 C CA . SER A 1 80 ? -2.839 -23.490 -6.580 1.00 90.88 80 SER A CA 1
ATOM 605 C C . SER A 1 80 ? -3.100 -22.366 -5.569 1.00 90.88 80 SER A C 1
ATOM 607 O O . SER A 1 80 ? -4.218 -22.236 -5.065 1.00 90.88 80 SER A O 1
ATOM 609 N N . LEU A 1 81 ? -2.087 -21.552 -5.271 1.00 90.19 81 LEU A N 1
ATOM 610 C CA . LEU A 1 81 ? -2.148 -20.418 -4.353 1.00 90.19 81 LEU A CA 1
ATOM 611 C C . LEU A 1 81 ? -2.121 -19.070 -5.078 1.00 90.19 81 LEU A C 1
ATOM 613 O O . LEU A 1 81 ? -2.004 -18.037 -4.419 1.00 90.19 81 LEU A O 1
ATOM 617 N N . GLU A 1 82 ? -2.278 -19.047 -6.403 1.00 87.50 82 GLU A N 1
ATOM 618 C CA . GLU A 1 82 ? -2.255 -17.812 -7.191 1.00 87.50 82 GLU A CA 1
ATOM 619 C C . GLU A 1 82 ? -3.275 -16.782 -6.670 1.00 87.50 82 GLU A C 1
ATOM 621 O O . GLU A 1 82 ? -2.992 -15.589 -6.622 1.00 87.50 82 GLU A O 1
ATOM 626 N N . PHE A 1 83 ? -4.432 -17.229 -6.165 1.00 87.81 83 PHE A N 1
ATOM 627 C CA . PHE A 1 83 ? -5.454 -16.350 -5.584 1.00 87.81 83 PHE A CA 1
ATOM 628 C C . PHE A 1 83 ? -4.949 -15.502 -4.398 1.00 87.81 83 PHE A C 1
ATOM 630 O O . PHE A 1 83 ? -5.519 -14.444 -4.116 1.00 87.81 83 PHE A O 1
ATOM 637 N N . LEU A 1 84 ? -3.880 -15.925 -3.707 1.00 89.19 84 LEU A N 1
ATOM 638 C CA . LEU A 1 84 ? -3.274 -15.170 -2.605 1.00 89.19 84 LEU A CA 1
ATOM 639 C C . LEU A 1 84 ? -2.638 -13.855 -3.070 1.00 89.19 84 LEU A C 1
ATOM 641 O O . LEU A 1 84 ? -2.454 -12.954 -2.246 1.00 89.19 84 LEU A O 1
ATOM 645 N N . LYS A 1 85 ? -2.373 -13.698 -4.373 1.00 86.38 85 LYS A N 1
ATOM 646 C CA . LYS A 1 85 ? -1.837 -12.457 -4.945 1.00 86.38 85 LYS A CA 1
ATOM 647 C C . LYS A 1 85 ? -2.717 -11.244 -4.647 1.00 86.38 85 LYS A C 1
ATOM 649 O O . LYS A 1 85 ? -2.210 -10.168 -4.354 1.00 86.38 85 LYS A O 1
ATOM 654 N N . TYR A 1 86 ? -4.036 -11.439 -4.602 1.00 87.38 86 TYR A N 1
ATOM 655 C CA . TYR A 1 86 ? -5.018 -10.390 -4.305 1.00 87.38 86 TYR A CA 1
ATOM 656 C C . TYR A 1 86 ? -5.085 -9.992 -2.824 1.00 87.38 86 TYR A C 1
ATOM 658 O O . TYR A 1 86 ? -5.724 -9.003 -2.474 1.00 87.38 86 TYR A O 1
ATOM 666 N N . PHE A 1 87 ? -4.449 -10.760 -1.938 1.00 87.69 87 PHE A N 1
ATOM 667 C CA . PHE A 1 87 ? -4.354 -10.455 -0.508 1.00 87.69 87 PHE A CA 1
ATOM 668 C C . PHE A 1 87 ? -2.994 -9.871 -0.127 1.00 87.69 87 PHE A C 1
ATOM 670 O O . PHE A 1 87 ? -2.792 -9.473 1.022 1.00 87.69 87 PHE A O 1
ATOM 677 N N . SER A 1 88 ? -2.056 -9.815 -1.072 1.00 91.56 88 SER A N 1
ATOM 678 C CA . SER A 1 88 ? -0.711 -9.317 -0.845 1.00 91.56 88 SER A CA 1
ATOM 679 C C . SER A 1 88 ? -0.494 -7.993 -1.570 1.00 91.56 88 SER A C 1
ATOM 681 O O . SER A 1 88 ? -0.224 -7.992 -2.771 1.00 91.56 88 SER A O 1
ATOM 683 N N . PRO A 1 89 ? -0.490 -6.855 -0.849 1.00 88.31 89 PRO A N 1
ATOM 684 C CA . PRO A 1 89 ? -0.120 -5.580 -1.450 1.00 88.31 89 PRO A CA 1
ATOM 685 C C . PRO A 1 89 ? 1.283 -5.592 -2.069 1.00 88.31 89 PRO A C 1
ATOM 687 O O . PRO A 1 89 ? 1.544 -4.832 -2.990 1.00 88.31 89 PRO A O 1
ATOM 690 N N . PHE A 1 90 ? 2.183 -6.475 -1.619 1.00 87.31 90 PHE A N 1
ATOM 691 C CA . PHE A 1 90 ? 3.508 -6.635 -2.227 1.00 87.31 90 PHE A CA 1
ATOM 692 C C . PHE A 1 90 ? 3.460 -7.155 -3.654 1.00 87.31 90 PHE A C 1
ATOM 694 O O . PHE A 1 90 ? 4.314 -6.785 -4.459 1.00 87.31 90 PHE A O 1
ATOM 701 N N . HIS A 1 91 ? 2.477 -7.996 -3.968 1.00 87.56 91 HIS A N 1
ATOM 702 C CA . HIS A 1 91 ? 2.356 -8.551 -5.305 1.00 87.56 91 HIS A CA 1
ATOM 703 C C . HIS A 1 91 ? 1.954 -7.473 -6.330 1.00 87.56 91 HIS A C 1
ATOM 705 O O . HIS A 1 91 ? 2.291 -7.568 -7.501 1.00 87.56 91 HIS A O 1
ATOM 711 N N . TYR A 1 92 ? 1.323 -6.377 -5.892 1.00 84.75 92 TYR A N 1
ATOM 712 C CA . TYR A 1 92 ? 0.867 -5.304 -6.787 1.00 84.75 92 TYR A CA 1
ATOM 713 C C . TYR A 1 92 ? 1.995 -4.516 -7.445 1.00 84.75 92 TYR A C 1
ATOM 715 O O . TYR A 1 92 ? 1.760 -3.845 -8.451 1.00 84.75 92 TYR A O 1
ATOM 723 N N . ALA A 1 93 ? 3.195 -4.562 -6.862 1.00 87.25 93 ALA A N 1
ATOM 724 C CA . ALA A 1 93 ? 4.347 -3.825 -7.345 1.00 87.25 93 ALA A CA 1
ATOM 725 C C . ALA A 1 93 ? 5.605 -4.699 -7.467 1.00 87.25 93 ALA A C 1
ATOM 727 O O . ALA A 1 93 ? 6.710 -4.248 -7.159 1.00 87.25 93 ALA A O 1
ATOM 728 N N . VAL A 1 94 ? 5.459 -5.940 -7.940 1.00 87.50 94 VAL A N 1
ATOM 729 C CA . VAL A 1 94 ? 6.608 -6.811 -8.228 1.00 87.50 94 VAL A CA 1
ATOM 730 C C . VAL A 1 94 ? 7.435 -6.214 -9.378 1.00 87.50 94 VAL A C 1
ATOM 732 O O . VAL A 1 94 ? 6.909 -6.066 -10.482 1.00 87.50 94 VAL A O 1
ATOM 735 N N . PRO A 1 95 ? 8.734 -5.899 -9.182 1.00 84.94 95 PRO A N 1
ATOM 736 C CA . PRO A 1 95 ? 9.536 -5.191 -10.183 1.00 84.94 95 PRO A CA 1
ATOM 737 C C . PRO A 1 95 ? 9.618 -5.899 -11.537 1.00 84.94 95 PRO A C 1
ATOM 739 O O . PRO A 1 95 ? 9.572 -5.251 -12.578 1.00 84.94 95 PRO A O 1
ATOM 742 N N . SER A 1 96 ? 9.716 -7.231 -11.536 1.00 84.31 96 SER A N 1
ATOM 743 C CA . SER A 1 96 ? 9.820 -8.022 -12.765 1.00 84.31 96 SER A CA 1
ATOM 744 C C . SER A 1 96 ? 8.564 -7.974 -13.631 1.00 84.31 96 SER A C 1
ATOM 746 O O . SER A 1 96 ? 8.668 -8.188 -14.835 1.00 84.31 96 SER A O 1
ATOM 748 N N . GLU A 1 97 ? 7.400 -7.716 -13.036 1.00 84.88 97 GLU A N 1
ATOM 749 C CA . GLU A 1 97 ? 6.131 -7.548 -13.750 1.00 84.88 97 GLU A CA 1
ATOM 750 C C . GLU A 1 97 ? 5.925 -6.082 -14.126 1.00 84.88 97 GLU A C 1
ATOM 752 O O . GLU A 1 97 ? 5.689 -5.773 -15.289 1.00 84.88 97 GLU A O 1
ATOM 757 N N . LEU A 1 98 ? 6.169 -5.170 -13.182 1.00 88.81 98 LEU A N 1
ATOM 758 C CA . LEU A 1 98 ? 6.085 -3.720 -13.377 1.00 88.81 98 LEU A CA 1
ATOM 759 C C . LEU A 1 98 ? 6.887 -3.214 -14.576 1.00 88.81 98 LEU A C 1
ATOM 761 O O . LEU A 1 98 ? 6.416 -2.349 -15.308 1.00 88.81 98 LEU A O 1
ATOM 765 N N . LEU A 1 99 ? 8.095 -3.743 -14.772 1.00 88.62 99 LEU A N 1
ATOM 766 C CA . LEU A 1 99 ? 8.958 -3.358 -15.890 1.00 88.62 99 LEU A CA 1
ATOM 767 C C . LEU A 1 99 ? 8.536 -3.996 -17.222 1.00 88.62 99 LEU A C 1
ATOM 769 O O . LEU A 1 99 ? 8.921 -3.505 -18.278 1.00 88.62 99 LEU A O 1
ATOM 773 N N . LYS A 1 100 ? 7.758 -5.085 -17.198 1.00 86.19 100 LYS A N 1
ATOM 774 C CA . LYS A 1 100 ? 7.291 -5.779 -18.410 1.00 86.19 100 LYS A CA 1
ATOM 775 C C . LYS A 1 100 ? 5.942 -5.263 -18.893 1.00 86.19 100 LYS A C 1
ATOM 777 O O . LYS A 1 100 ? 5.771 -5.030 -20.085 1.00 86.19 100 LYS A O 1
ATOM 782 N N . THR A 1 101 ? 4.980 -5.137 -17.985 1.00 84.25 101 THR A N 1
ATOM 783 C CA . THR A 1 101 ? 3.571 -4.854 -18.301 1.00 84.25 101 THR A CA 1
ATOM 784 C C . THR A 1 101 ? 3.081 -3.531 -17.711 1.00 84.25 101 THR A C 1
ATOM 786 O O . THR A 1 101 ? 1.976 -3.094 -18.032 1.00 84.25 101 THR A O 1
ATOM 789 N N . GLY A 1 102 ? 3.900 -2.846 -16.906 1.00 85.19 102 GLY A N 1
ATOM 790 C CA . GLY A 1 102 ? 3.478 -1.667 -16.154 1.00 85.19 102 GLY A CA 1
ATOM 791 C C . GLY A 1 102 ? 2.683 -2.043 -14.904 1.00 85.19 102 GLY A C 1
ATOM 792 O O . GLY A 1 102 ? 2.684 -3.185 -14.452 1.00 85.19 102 GLY A O 1
ATOM 793 N N . ILE A 1 103 ? 1.994 -1.065 -14.311 1.00 84.19 103 ILE A N 1
ATOM 794 C CA . ILE A 1 103 ? 1.096 -1.343 -13.185 1.00 84.19 103 ILE A CA 1
ATOM 795 C C . ILE A 1 103 ? -0.222 -1.874 -13.746 1.00 84.19 103 ILE A C 1
ATOM 797 O O . ILE A 1 103 ? -0.958 -1.140 -14.410 1.00 84.19 103 ILE A O 1
ATOM 801 N N . GLU A 1 104 ? -0.541 -3.132 -13.451 1.00 87.25 104 GLU A N 1
ATOM 802 C CA . GLU A 1 104 ? -1.801 -3.729 -13.882 1.00 87.25 104 GLU A CA 1
ATOM 803 C C . GLU A 1 104 ? -3.007 -2.974 -13.315 1.00 87.25 104 GLU A C 1
ATOM 805 O O . GLU A 1 104 ? -3.093 -2.685 -12.117 1.00 87.25 104 GLU A O 1
ATOM 810 N N . THR A 1 105 ? -3.999 -2.704 -14.166 1.00 87.88 105 THR A N 1
ATOM 811 C CA . THR A 1 105 ? -5.217 -1.984 -13.767 1.00 87.88 105 THR A CA 1
ATOM 812 C C . THR A 1 105 ? -5.966 -2.703 -12.642 1.00 87.88 105 THR A C 1
ATOM 814 O O . THR A 1 105 ? -6.493 -2.048 -11.745 1.00 87.88 105 THR A O 1
ATOM 817 N N . SER A 1 106 ? -5.954 -4.042 -12.639 1.00 87.81 106 SER A N 1
ATOM 818 C CA . SER A 1 106 ? -6.530 -4.854 -11.559 1.00 87.81 106 SER A CA 1
ATOM 819 C C . SER A 1 106 ? -5.892 -4.527 -10.204 1.00 87.81 106 SER A C 1
ATOM 821 O O . SER A 1 106 ? -6.598 -4.259 -9.232 1.00 87.81 106 SER A O 1
ATOM 823 N N . ASN A 1 107 ? -4.560 -4.451 -10.147 1.00 89.25 107 ASN A N 1
ATOM 824 C CA . ASN A 1 107 ? -3.818 -4.163 -8.917 1.00 89.25 107 ASN A CA 1
ATOM 825 C C . ASN A 1 107 ? -4.097 -2.743 -8.399 1.00 89.25 107 ASN A C 1
ATOM 827 O O . ASN A 1 107 ? -4.221 -2.534 -7.189 1.00 89.25 107 ASN A O 1
ATOM 831 N N . ILE A 1 108 ? -4.278 -1.771 -9.302 1.00 91.75 108 ILE A N 1
ATOM 832 C CA . ILE A 1 108 ? -4.685 -0.401 -8.945 1.00 91.75 108 ILE A CA 1
ATOM 833 C C . ILE A 1 108 ? -6.083 -0.393 -8.326 1.00 91.75 108 ILE A C 1
ATOM 835 O O . ILE A 1 108 ? -6.273 0.183 -7.254 1.00 91.75 108 ILE A O 1
ATOM 839 N N . ILE A 1 109 ? -7.055 -1.042 -8.973 1.00 93.38 109 ILE A N 1
ATOM 840 C CA . ILE A 1 109 ? -8.444 -1.087 -8.497 1.00 93.38 109 ILE A CA 1
ATOM 841 C C . ILE A 1 109 ? -8.503 -1.717 -7.105 1.00 93.38 109 ILE A C 1
ATOM 843 O O . ILE A 1 109 ? -9.100 -1.141 -6.196 1.00 93.38 109 ILE A O 1
ATOM 847 N N . ILE A 1 110 ? -7.839 -2.857 -6.912 1.00 93.06 110 ILE A N 1
ATOM 848 C CA . ILE A 1 110 ? -7.832 -3.554 -5.622 1.00 93.06 110 ILE A CA 1
ATOM 849 C C . ILE A 1 110 ? -7.154 -2.698 -4.546 1.00 93.06 110 ILE A C 1
ATOM 851 O O . ILE A 1 110 ? -7.681 -2.582 -3.439 1.00 93.06 110 ILE A O 1
ATOM 855 N N . SER A 1 111 ? -6.044 -2.029 -4.870 1.00 93.31 111 SER A N 1
ATOM 856 C CA . SER A 1 111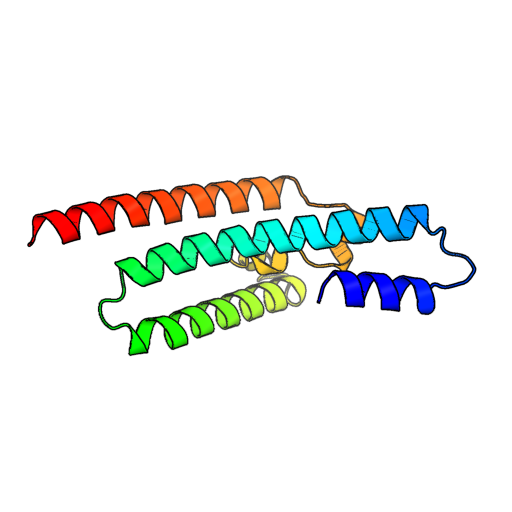 ? -5.378 -1.100 -3.947 1.00 93.31 111 SER A CA 1
ATOM 857 C C . SER A 1 111 ? -6.312 0.023 -3.495 1.00 93.31 111 SER A C 1
ATOM 859 O O . SER A 1 111 ? -6.432 0.283 -2.298 1.00 93.31 111 SER A O 1
ATOM 861 N N . ILE A 1 112 ? -7.020 0.659 -4.434 1.00 95.75 112 ILE A N 1
ATOM 862 C CA . ILE A 1 112 ? -7.976 1.736 -4.137 1.00 95.75 112 ILE A CA 1
ATOM 863 C C . ILE A 1 112 ? -9.120 1.220 -3.258 1.00 95.75 112 ILE A C 1
ATOM 865 O O . ILE A 1 112 ? -9.473 1.870 -2.273 1.00 95.75 112 ILE A O 1
ATOM 869 N N . VAL A 1 113 ? -9.671 0.044 -3.568 1.00 95.94 113 VAL A N 1
ATOM 870 C CA . VAL A 1 113 ? -10.734 -0.583 -2.769 1.00 95.94 113 VAL A CA 1
ATOM 871 C C . VAL A 1 113 ? -10.262 -0.833 -1.336 1.00 95.94 113 VAL A C 1
ATOM 873 O O . VAL A 1 113 ? -10.957 -0.449 -0.395 1.00 95.94 113 VAL A O 1
ATOM 876 N N . ILE A 1 114 ? -9.067 -1.404 -1.148 1.00 95.00 114 ILE A N 1
ATOM 877 C CA . ILE A 1 114 ? -8.500 -1.641 0.188 1.00 95.00 114 ILE A CA 1
ATOM 878 C C . ILE A 1 114 ? -8.314 -0.318 0.936 1.00 95.00 114 ILE A C 1
ATOM 880 O O . ILE A 1 114 ? -8.706 -0.220 2.102 1.00 95.00 114 ILE A O 1
ATOM 884 N N . ILE A 1 115 ? -7.763 0.710 0.284 1.00 96.44 115 ILE A N 1
ATOM 885 C CA . ILE A 1 115 ? -7.544 2.029 0.894 1.00 96.44 115 ILE A CA 1
ATOM 886 C C . ILE A 1 115 ? -8.867 2.640 1.357 1.00 96.44 115 ILE A C 1
ATOM 888 O O . ILE A 1 115 ? -8.962 3.072 2.507 1.00 96.44 115 ILE A O 1
ATOM 892 N N . ILE A 1 116 ? -9.896 2.644 0.506 1.00 97.25 116 ILE A N 1
ATOM 893 C CA . ILE A 1 116 ? -11.213 3.194 0.851 1.00 97.25 116 ILE A CA 1
ATOM 894 C C . ILE A 1 116 ? -11.813 2.416 2.023 1.00 97.25 116 ILE A C 1
ATOM 896 O O . ILE A 1 116 ? -12.162 3.021 3.034 1.00 97.25 116 ILE A O 1
ATOM 900 N N . LEU A 1 117 ? -11.867 1.084 1.943 1.00 96.56 117 LEU A N 1
ATOM 901 C CA . LEU A 1 117 ? -12.456 0.250 2.994 1.00 96.56 117 LEU A CA 1
ATOM 902 C C . LEU A 1 117 ? -11.751 0.435 4.343 1.00 96.56 117 LEU A C 1
ATOM 904 O O . LEU A 1 117 ? -12.410 0.652 5.360 1.00 96.56 117 LEU A O 1
ATOM 908 N N . THR A 1 118 ? -10.418 0.385 4.357 1.00 95.56 118 THR A N 1
ATOM 909 C CA . THR A 1 118 ? -9.626 0.527 5.591 1.00 95.56 118 THR A CA 1
ATOM 910 C C . THR A 1 118 ? -9.717 1.936 6.166 1.00 95.56 118 THR A C 1
ATOM 912 O O . THR A 1 118 ? -9.888 2.087 7.376 1.00 95.56 118 THR A O 1
ATOM 915 N N . THR A 1 119 ? -9.697 2.974 5.329 1.00 95.50 119 THR A N 1
ATOM 916 C CA . THR A 1 119 ? -9.825 4.371 5.777 1.00 95.50 119 THR A CA 1
ATOM 917 C C . THR A 1 119 ? -11.229 4.659 6.311 1.00 95.50 119 THR A C 1
ATOM 919 O O . THR A 1 119 ? -11.378 5.243 7.385 1.00 95.50 119 THR A O 1
ATOM 922 N N . THR A 1 120 ? -12.274 4.199 5.622 1.00 95.50 120 THR A N 1
ATOM 923 C CA . THR A 1 120 ? -13.663 4.336 6.077 1.00 95.50 120 THR A CA 1
ATOM 924 C C . THR A 1 120 ? -13.896 3.579 7.386 1.00 95.50 120 THR A C 1
ATOM 926 O O . THR A 1 120 ? -14.474 4.137 8.320 1.00 95.50 120 THR A O 1
ATOM 929 N N . ALA A 1 121 ? -13.395 2.344 7.505 1.00 95.12 121 ALA A N 1
ATOM 930 C CA . ALA A 1 121 ? -13.452 1.582 8.752 1.00 95.12 121 ALA A CA 1
ATOM 931 C C . ALA A 1 121 ? -12.721 2.308 9.891 1.00 95.12 121 ALA A C 1
ATOM 933 O O . ALA A 1 121 ? -13.262 2.426 10.993 1.00 95.12 121 ALA A O 1
ATOM 934 N N . THR A 1 122 ? -11.537 2.859 9.605 1.00 94.44 122 THR A N 1
ATOM 935 C CA . THR A 1 122 ? -10.768 3.664 10.560 1.00 94.44 122 THR A CA 1
ATOM 936 C C . THR A 1 122 ? -11.605 4.828 11.079 1.00 94.44 122 THR A C 1
ATOM 938 O O . THR A 1 122 ? -11.753 4.983 12.290 1.00 94.44 122 THR A O 1
ATOM 941 N N . TYR A 1 123 ? -12.217 5.602 10.178 1.00 92.75 123 TYR A N 1
ATOM 942 C CA . TYR A 1 123 ? -13.042 6.760 10.524 1.00 92.75 123 TYR A CA 1
ATOM 943 C C . TYR A 1 123 ? -14.238 6.395 11.418 1.00 92.75 123 TYR A C 1
ATOM 945 O O . TYR A 1 123 ? -14.486 7.055 12.430 1.00 92.75 123 TYR A O 1
ATOM 953 N N . PHE A 1 124 ? -14.968 5.322 11.095 1.00 92.94 124 PHE A N 1
ATOM 954 C CA . PHE A 1 124 ? -16.118 4.892 11.898 1.00 92.94 124 PHE A CA 1
ATOM 955 C C . PHE A 1 124 ? -15.724 4.386 13.290 1.00 92.94 124 PHE A C 1
ATOM 957 O O . PHE A 1 124 ? -16.405 4.700 14.270 1.00 92.94 124 PHE A O 1
ATOM 964 N N . ILE A 1 125 ? -14.637 3.616 13.393 1.00 91.12 125 ILE A N 1
ATOM 965 C CA . ILE A 1 125 ? -14.130 3.114 14.679 1.00 91.12 125 ILE A CA 1
ATOM 966 C C . ILE A 1 125 ? -13.627 4.276 15.535 1.00 91.12 125 ILE A C 1
ATOM 968 O O . ILE A 1 125 ? -13.917 4.319 16.732 1.00 91.12 125 ILE A O 1
ATOM 972 N N . TYR A 1 126 ? -12.926 5.227 14.917 1.00 88.12 126 TYR A N 1
ATOM 973 C CA . TYR A 1 126 ? -12.423 6.419 15.588 1.00 88.12 126 TYR A CA 1
ATOM 974 C C . TYR A 1 126 ? -13.567 7.242 16.185 1.00 88.12 126 TYR A C 1
ATOM 976 O O . TYR A 1 126 ? -13.586 7.470 17.392 1.00 88.12 126 TYR A O 1
ATOM 984 N N . ARG A 1 127 ? -14.606 7.555 15.392 1.00 84.88 127 ARG A N 1
ATOM 985 C CA . ARG A 1 127 ? -15.790 8.271 15.898 1.00 84.88 127 ARG A CA 1
ATOM 986 C C . ARG A 1 127 ? -16.436 7.567 17.088 1.00 84.88 127 ARG A C 1
ATOM 988 O O . ARG A 1 127 ? -16.777 8.224 18.061 1.00 84.88 127 ARG A O 1
ATOM 995 N N . LYS A 1 128 ? -16.610 6.242 17.035 1.00 78.19 128 LYS A N 1
ATOM 996 C CA . LYS A 1 128 ? -17.207 5.490 18.153 1.00 78.19 128 LYS A CA 1
ATOM 997 C C . LYS A 1 128 ? -16.365 5.538 19.429 1.00 78.19 128 LYS A C 1
ATOM 999 O O . LYS A 1 128 ? -16.944 5.461 20.504 1.00 78.19 128 LYS A O 1
ATOM 1004 N N . LYS A 1 129 ? -15.036 5.631 19.325 1.00 68.94 129 LYS A N 1
ATOM 1005 C CA . LYS A 1 129 ? -14.151 5.775 20.490 1.00 68.94 129 LYS A CA 1
ATOM 1006 C C . LYS A 1 129 ? -14.259 7.159 21.122 1.00 68.94 129 LYS A C 1
ATOM 1008 O O . LYS A 1 129 ? -14.343 7.233 22.342 1.00 68.94 129 LYS A O 1
ATOM 1013 N N . ASP A 1 130 ? -14.313 8.208 20.308 1.00 61.81 130 ASP A N 1
ATOM 1014 C CA . ASP A 1 130 ? -14.381 9.585 20.809 1.00 61.81 130 ASP A CA 1
ATOM 1015 C C . ASP A 1 130 ? -15.727 9.912 21.474 1.00 61.81 130 ASP A C 1
ATOM 1017 O O . ASP A 1 130 ? -15.766 10.732 22.378 1.00 61.81 130 ASP A O 1
ATOM 1021 N N . PHE A 1 131 ? -16.824 9.238 21.103 1.00 55.66 131 PHE A N 1
ATOM 1022 C CA . PHE A 1 131 ? -18.121 9.381 21.791 1.00 55.66 131 PHE A CA 1
ATOM 1023 C C . PHE A 1 131 ? -18.210 8.662 23.152 1.00 55.66 131 PHE A C 1
ATOM 1025 O O . PHE A 1 131 ? -19.238 8.766 23.816 1.00 55.66 131 PHE A O 1
ATOM 1032 N N . ILE A 1 132 ? -17.196 7.881 23.541 1.00 52.72 132 ILE A N 1
ATOM 1033 C CA . ILE A 1 132 ? -17.172 7.123 24.810 1.00 52.72 132 ILE A CA 1
ATOM 1034 C C . ILE A 1 132 ? -16.321 7.844 25.881 1.00 52.72 132 ILE A C 1
ATOM 1036 O O . ILE A 1 132 ? -16.202 7.357 27.006 1.00 52.72 132 ILE A O 1
ATOM 1040 N N . ILE A 1 133 ? -15.756 9.010 25.555 1.00 47.16 133 ILE A N 1
ATOM 1041 C CA . ILE A 1 133 ? -15.098 9.931 26.498 1.00 47.16 133 ILE A CA 1
ATOM 1042 C C . ILE A 1 133 ? -16.080 11.052 26.837 1.00 47.16 133 ILE A C 1
ATOM 1044 O O . ILE A 1 133 ? -16.160 11.399 28.036 1.00 47.16 133 ILE A O 1
#

Foldseek 3Di:
DLVVVLVVCVVVPDPPDDPVLVVVLSVLLVVLVVLLVLLLVLLLLLLVLVDPDPVVSVVVSVVLLVVLVVLLVVLVVPVVSVVSCLVRSVNQRDSVCCSPPNRDPVSNVSSVVSSVVSNVSSVVSVVVVVVVD